Protein AF-A0ABD7SSS4-F1 (afdb_monomer_lite)

Radius of gyration: 15.77 Å; chains: 1; bounding box: 52×18×38 Å

Structure (mmCIF, N/CA/C/O backbone):
data_AF-A0ABD7SSS4-F1
#
_entry.id   AF-A0ABD7SSS4-F1
#
loop_
_atom_site.group_PDB
_atom_site.id
_atom_site.type_symbol
_atom_site.label_atom_id
_atom_site.label_alt_id
_atom_site.label_comp_id
_atom_site.label_asym_id
_atom_site.label_entity_id
_atom_site.label_seq_id
_atom_site.pdbx_PDB_ins_code
_atom_site.Cartn_x
_atom_site.Cartn_y
_atom_site.Cartn_z
_atom_site.occupancy
_atom_site.B_iso_or_equiv
_atom_site.auth_seq_id
_atom_site.auth_comp_id
_atom_site.auth_asym_id
_atom_site.auth_atom_id
_atom_site.pdbx_PDB_model_num
ATOM 1 N N . MET A 1 1 ? 40.426 2.256 -16.520 1.00 42.53 1 MET A N 1
ATOM 2 C CA . MET A 1 1 ? 39.510 1.109 -16.684 1.00 42.53 1 MET A CA 1
ATOM 3 C C . MET A 1 1 ? 38.387 1.335 -15.694 1.00 42.53 1 MET A C 1
ATOM 5 O O . MET A 1 1 ? 38.641 1.258 -14.501 1.00 42.53 1 MET A O 1
ATOM 9 N N . GLY A 1 2 ? 37.236 1.811 -16.172 1.00 45.44 2 GLY A N 1
ATOM 10 C CA . GLY A 1 2 ? 36.096 2.131 -15.314 1.00 45.44 2 GLY A CA 1
ATOM 11 C C . GLY A 1 2 ? 35.441 0.848 -14.818 1.00 45.44 2 GLY A C 1
ATOM 12 O O . GLY A 1 2 ? 35.161 -0.041 -15.617 1.00 45.44 2 GLY A O 1
ATOM 13 N N . LEU A 1 3 ? 35.255 0.750 -13.506 1.00 55.22 3 LEU A N 1
ATOM 14 C CA . LEU A 1 3 ? 34.368 -0.220 -12.877 1.00 55.22 3 LEU A CA 1
ATOM 15 C C . LEU A 1 3 ? 32.930 0.215 -13.183 1.00 55.22 3 LEU A C 1
ATOM 17 O O . LEU A 1 3 ? 32.391 1.069 -12.489 1.00 55.22 3 LEU A O 1
ATOM 21 N N . SER A 1 4 ? 32.339 -0.330 -14.245 1.00 52.19 4 SER A N 1
ATOM 22 C CA . SER A 1 4 ? 30.886 -0.302 -14.434 1.00 52.19 4 SER A CA 1
ATOM 23 C C . SER A 1 4 ? 30.299 -1.447 -13.620 1.00 52.19 4 SER A C 1
ATOM 25 O O . SER A 1 4 ? 30.217 -2.583 -14.081 1.00 52.19 4 SER A O 1
ATOM 27 N N . THR A 1 5 ? 29.978 -1.162 -12.363 1.00 54.62 5 THR A N 1
ATOM 28 C CA . THR A 1 5 ? 29.113 -2.005 -11.536 1.00 54.62 5 THR A CA 1
ATOM 29 C C . THR A 1 5 ? 27.663 -1.736 -11.929 1.00 54.62 5 THR A C 1
ATOM 31 O O . THR A 1 5 ? 26.930 -1.104 -11.178 1.00 54.62 5 THR A O 1
ATOM 34 N N . ASP A 1 6 ? 27.267 -2.188 -13.117 1.00 53.03 6 ASP A N 1
ATOM 35 C CA . ASP A 1 6 ? 25.861 -2.258 -13.526 1.00 53.03 6 ASP A CA 1
ATOM 36 C C . ASP A 1 6 ? 25.264 -3.569 -12.989 1.00 53.03 6 ASP A C 1
ATOM 38 O O . ASP A 1 6 ? 25.004 -4.511 -13.731 1.00 53.03 6 ASP A O 1
ATOM 42 N N . PHE A 1 7 ? 25.130 -3.654 -11.665 1.00 48.53 7 PHE A N 1
ATOM 43 C CA . PHE A 1 7 ? 24.377 -4.706 -10.972 1.00 48.53 7 PHE A CA 1
ATOM 44 C C . PHE A 1 7 ? 23.190 -4.041 -10.256 1.00 48.53 7 PHE A C 1
ATOM 46 O O . PHE A 1 7 ? 23.042 -4.127 -9.042 1.00 48.53 7 PHE A O 1
ATOM 53 N N . GLU A 1 8 ? 22.387 -3.294 -11.014 1.00 56.28 8 GLU A N 1
ATOM 54 C CA . GLU A 1 8 ? 21.067 -2.819 -10.584 1.00 56.28 8 GLU A CA 1
ATOM 55 C C . GLU A 1 8 ? 20.000 -3.713 -11.231 1.00 56.28 8 GLU A C 1
ATOM 57 O O . GLU A 1 8 ? 19.247 -3.288 -12.101 1.00 56.28 8 GLU A O 1
ATOM 62 N N . GLU A 1 9 ? 19.986 -4.991 -10.863 1.00 60.06 9 GLU A N 1
ATOM 63 C CA . GLU A 1 9 ? 18.902 -5.915 -11.206 1.00 60.06 9 GLU A CA 1
ATOM 64 C C . GLU A 1 9 ? 18.208 -6.294 -9.892 1.00 60.06 9 GLU A C 1
ATOM 66 O O . GLU A 1 9 ? 18.857 -6.745 -8.950 1.00 60.06 9 GLU A O 1
ATOM 71 N N . ASP A 1 10 ? 16.899 -6.048 -9.837 1.00 59.25 10 ASP A N 1
ATOM 72 C CA . ASP A 1 10 ? 15.966 -6.467 -8.782 1.00 59.25 10 ASP A CA 1
ATOM 73 C C . ASP A 1 10 ? 15.981 -5.678 -7.462 1.00 59.25 10 ASP A C 1
ATOM 75 O O . ASP A 1 10 ? 16.003 -6.275 -6.394 1.00 59.25 10 ASP A O 1
ATOM 79 N N . ASN A 1 11 ? 15.952 -4.341 -7.491 1.00 70.81 11 ASN A N 1
ATOM 80 C CA . ASN A 1 11 ? 15.474 -3.578 -6.328 1.00 70.81 11 ASN A CA 1
ATOM 81 C C . ASN A 1 11 ? 14.542 -2.441 -6.758 1.00 70.81 11 ASN A C 1
ATOM 83 O O . ASN A 1 11 ? 14.911 -1.589 -7.572 1.00 70.81 11 ASN A O 1
ATOM 87 N N . LEU A 1 12 ? 13.344 -2.397 -6.173 1.00 82.06 12 LEU A N 1
ATOM 88 C CA . LEU A 1 12 ? 12.420 -1.272 -6.267 1.00 82.06 12 LEU A CA 1
ATOM 89 C C . LEU A 1 12 ? 13.127 0.043 -5.941 1.00 82.06 12 LEU A C 1
ATOM 91 O O . LEU A 1 12 ? 13.769 0.197 -4.898 1.00 82.06 12 LEU A O 1
ATOM 95 N N . SER A 1 13 ? 12.934 1.044 -6.802 1.00 89.88 13 SER A N 1
ATOM 96 C CA . SER A 1 13 ? 13.410 2.386 -6.494 1.00 89.88 13 SER A CA 1
ATOM 97 C C . SER A 1 13 ? 12.722 2.902 -5.219 1.00 89.88 13 SER A C 1
ATOM 99 O O . SER A 1 13 ? 11.538 2.619 -4.993 1.00 89.88 13 SER A O 1
ATOM 101 N N . PRO A 1 14 ? 13.388 3.732 -4.394 1.00 89.94 14 PRO A N 1
ATOM 102 C CA . PRO A 1 14 ? 12.750 4.312 -3.212 1.00 89.94 14 PRO A CA 1
ATOM 103 C C . PRO A 1 14 ? 11.469 5.098 -3.534 1.00 89.94 14 PRO A C 1
ATOM 105 O O . PRO A 1 14 ? 10.560 5.194 -2.708 1.00 89.94 14 PRO A O 1
ATOM 108 N N . ALA A 1 15 ? 11.377 5.681 -4.732 1.00 92.50 15 ALA A N 1
ATOM 109 C CA . ALA A 1 15 ? 10.185 6.395 -5.176 1.00 92.50 15 ALA A CA 1
ATOM 110 C C . ALA A 1 15 ? 9.018 5.435 -5.456 1.00 92.50 15 ALA A C 1
ATOM 112 O O . ALA A 1 15 ? 7.894 5.700 -5.021 1.00 92.50 15 ALA A O 1
ATOM 113 N N . ASP A 1 16 ? 9.287 4.315 -6.129 1.00 93.12 16 ASP A N 1
ATOM 114 C CA . ASP A 1 16 ? 8.275 3.301 -6.429 1.00 93.12 16 ASP A CA 1
ATOM 115 C C . ASP A 1 16 ? 7.827 2.575 -5.162 1.00 93.12 16 ASP A C 1
ATOM 117 O O . ASP A 1 16 ? 6.625 2.427 -4.943 1.00 93.12 16 ASP A O 1
ATOM 121 N N . TYR A 1 17 ? 8.759 2.254 -4.262 1.00 93.88 17 TYR A N 1
ATOM 122 C CA . TYR A 1 17 ? 8.452 1.717 -2.938 1.00 93.88 17 TYR A CA 1
ATOM 123 C C . TYR A 1 17 ? 7.454 2.601 -2.176 1.00 93.88 17 TYR A C 1
ATOM 125 O O . TYR A 1 17 ? 6.392 2.147 -1.749 1.00 93.88 17 TYR A O 1
ATOM 133 N N . ASN A 1 18 ? 7.751 3.901 -2.059 1.00 94.81 18 ASN A N 1
ATOM 134 C CA . ASN A 1 18 ? 6.883 4.850 -1.357 1.00 94.81 18 ASN A CA 1
ATOM 135 C C . ASN A 1 18 ? 5.509 4.995 -2.027 1.00 94.81 18 ASN A C 1
ATOM 137 O O . ASN A 1 18 ? 4.494 5.194 -1.352 1.00 94.81 18 ASN A O 1
ATOM 141 N N . LYS A 1 19 ? 5.455 4.893 -3.359 1.00 96.94 19 LYS A N 1
ATOM 142 C CA . LYS A 1 19 ? 4.198 4.909 -4.110 1.00 96.94 19 LYS A CA 1
ATOM 143 C C . LYS A 1 19 ? 3.351 3.671 -3.802 1.00 96.94 19 LYS A C 1
ATOM 145 O O . LYS A 1 19 ? 2.156 3.821 -3.555 1.00 96.94 19 LYS A O 1
ATOM 150 N N . LEU A 1 20 ? 3.957 2.487 -3.783 1.00 97.25 20 LEU A N 1
ATOM 151 C CA . LEU A 1 20 ? 3.292 1.214 -3.491 1.00 97.25 20 LEU A CA 1
ATOM 152 C C . LEU A 1 20 ? 2.787 1.160 -2.047 1.00 97.25 20 LEU A C 1
ATOM 154 O O . LEU A 1 20 ? 1.626 0.830 -1.816 1.00 97.25 20 LEU A O 1
ATOM 158 N N . MET A 1 21 ? 3.603 1.616 -1.096 1.00 97.19 21 MET A N 1
ATOM 159 C CA . MET A 1 21 ? 3.198 1.844 0.294 1.00 97.19 21 MET A CA 1
ATOM 160 C C . MET A 1 21 ? 1.934 2.708 0.385 1.00 97.19 21 MET A C 1
ATOM 162 O O . MET A 1 21 ? 0.957 2.351 1.045 1.00 97.19 21 MET A O 1
ATOM 166 N N . LYS A 1 22 ? 1.906 3.847 -0.316 1.00 97.44 22 LYS A N 1
ATOM 167 C CA . LYS A 1 22 ? 0.728 4.723 -0.320 1.00 97.44 22 LYS A CA 1
ATOM 168 C C . LYS A 1 22 ? -0.504 4.022 -0.906 1.00 97.44 22 LYS A C 1
ATOM 170 O O . LYS A 1 22 ? -1.590 4.145 -0.342 1.00 97.44 22 LYS A O 1
ATOM 175 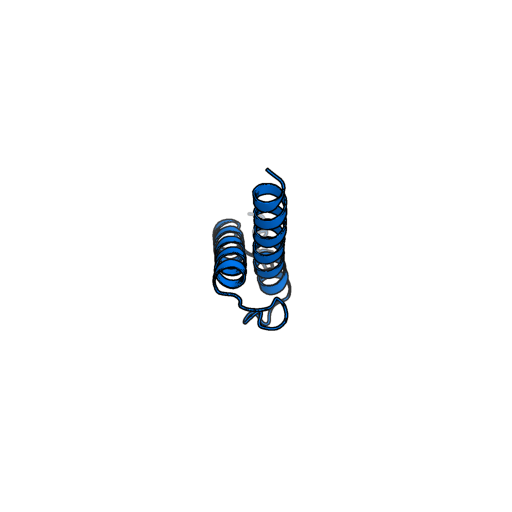N N . GLN A 1 23 ? -0.336 3.273 -1.996 1.00 97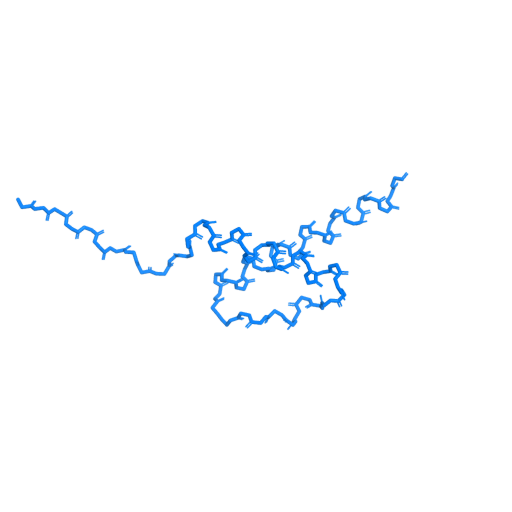.56 23 GLN A N 1
ATOM 176 C CA . GLN A 1 23 ? -1.420 2.506 -2.618 1.00 97.56 23 GLN A CA 1
ATOM 177 C C . GLN A 1 23 ? -1.994 1.445 -1.673 1.00 97.56 23 GLN A C 1
ATOM 179 O O . GLN A 1 23 ? -3.213 1.307 -1.592 1.00 97.56 23 GLN A O 1
ATOM 184 N N . GLY A 1 24 ? -1.147 0.741 -0.919 1.00 97.62 24 GLY A N 1
ATOM 185 C CA . GLY A 1 24 ? -1.579 -0.221 0.094 1.00 97.62 24 GLY A CA 1
ATOM 186 C C . GLY A 1 24 ? -2.422 0.411 1.198 1.00 97.62 24 GLY A C 1
ATOM 187 O O . GLY A 1 24 ? -3.498 -0.086 1.535 1.00 97.62 24 GLY A O 1
ATOM 188 N N . GLY A 1 25 ? -1.982 1.561 1.715 1.00 97.69 25 GLY A N 1
ATOM 189 C CA . GLY A 1 25 ? -2.742 2.307 2.720 1.00 97.69 25 GLY A CA 1
ATOM 190 C C . GLY A 1 25 ? -4.098 2.804 2.198 1.00 97.69 25 GLY A C 1
ATOM 191 O O . GLY A 1 25 ? -5.108 2.727 2.897 1.00 97.69 25 GLY A O 1
ATOM 192 N N . GLU A 1 26 ? -4.161 3.276 0.950 1.00 97.19 26 GLU A N 1
ATOM 193 C CA . GLU A 1 26 ? -5.422 3.663 0.296 1.00 97.19 26 GLU A CA 1
ATOM 194 C C . GLU A 1 26 ? -6.351 2.459 0.065 1.00 97.19 26 GLU A C 1
ATOM 196 O O . GLU A 1 26 ? -7.570 2.559 0.238 1.00 97.19 26 GLU A O 1
ATOM 201 N N . ALA A 1 27 ? -5.787 1.296 -0.261 1.00 97.06 27 ALA A N 1
ATOM 202 C CA . ALA A 1 27 ? -6.538 0.059 -0.405 1.00 97.06 27 ALA A CA 1
ATOM 203 C C . ALA A 1 27 ? -7.186 -0.369 0.922 1.00 97.06 27 ALA A C 1
ATOM 205 O O . ALA A 1 27 ? -8.379 -0.669 0.935 1.00 97.06 27 ALA A O 1
ATOM 206 N N . PHE A 1 28 ? -6.466 -0.281 2.047 1.00 96.25 28 PHE A N 1
ATOM 207 C CA . PHE A 1 28 ? -7.056 -0.503 3.373 1.00 96.25 28 PHE A CA 1
ATOM 208 C C . PHE A 1 28 ? -8.237 0.443 3.633 1.00 96.25 28 PHE A C 1
ATOM 210 O O . PHE A 1 28 ? -9.329 -0.005 3.981 1.00 96.25 28 PHE A O 1
ATOM 217 N N . LYS A 1 29 ? -8.056 1.750 3.392 1.00 94.69 29 LYS A N 1
ATOM 218 C CA . LYS A 1 29 ? -9.114 2.760 3.593 1.00 94.69 29 LYS A CA 1
ATOM 219 C C . LYS A 1 29 ? -10.360 2.518 2.752 1.00 94.69 29 LYS A C 1
ATOM 221 O O . LYS A 1 29 ? -11.459 2.851 3.184 1.00 94.69 29 LYS A O 1
ATOM 226 N N . SER A 1 30 ? -10.193 1.968 1.553 1.00 95.31 30 SER A N 1
ATOM 227 C CA . SER A 1 30 ? -11.309 1.615 0.668 1.00 95.31 30 SER A CA 1
ATOM 228 C C . SER A 1 30 ? -11.974 0.278 1.022 1.00 95.31 30 SER A C 1
ATOM 230 O O . SER A 1 30 ? -12.973 -0.078 0.403 1.00 95.31 30 SER A O 1
ATOM 232 N N . GLY A 1 31 ? -11.457 -0.449 2.019 1.00 94.19 31 GLY A N 1
ATOM 233 C CA . GLY A 1 31 ? -11.968 -1.754 2.440 1.00 94.19 31 GLY A CA 1
ATOM 234 C C . GLY A 1 31 ? -11.464 -2.922 1.592 1.00 94.19 31 GLY A C 1
ATOM 235 O O . GLY A 1 31 ? -11.994 -4.027 1.707 1.00 94.19 31 GLY A O 1
ATOM 236 N N . SER A 1 32 ? -10.452 -2.700 0.750 1.00 96.00 32 SER A N 1
ATOM 237 C CA . SER A 1 32 ? -9.829 -3.770 -0.027 1.00 96.00 32 SER A CA 1
ATOM 238 C C . SER A 1 32 ? -8.994 -4.655 0.907 1.00 96.00 32 SER A C 1
ATOM 240 O O . SER A 1 32 ? -8.156 -4.128 1.647 1.00 96.00 32 SER A O 1
ATOM 242 N N . PRO A 1 33 ? -9.202 -5.981 0.920 1.00 94.69 33 PRO A N 1
ATOM 243 C CA . PRO A 1 33 ? -8.448 -6.883 1.781 1.00 94.69 33 PRO A CA 1
ATOM 244 C C . PRO A 1 33 ? -7.010 -7.088 1.275 1.00 94.69 33 PRO A C 1
ATOM 246 O O . PRO A 1 33 ? -6.707 -6.891 0.098 1.00 94.69 33 PRO A O 1
ATOM 249 N N . LEU A 1 34 ? -6.112 -7.494 2.179 1.00 91.88 34 LEU A N 1
ATOM 250 C CA . LEU A 1 34 ? -4.682 -7.664 1.889 1.00 91.88 34 LEU A CA 1
ATOM 251 C C . LEU A 1 34 ? -4.399 -8.732 0.811 1.00 91.88 34 LEU A C 1
ATOM 253 O O . LEU A 1 34 ? -3.412 -8.633 0.087 1.00 91.88 34 LEU A O 1
ATOM 257 N N . ASP A 1 35 ? -5.262 -9.743 0.688 1.00 94.12 35 ASP A N 1
ATOM 258 C CA . ASP A 1 35 ? -5.164 -10.817 -0.309 1.00 94.12 35 ASP A CA 1
ATOM 259 C C . ASP A 1 35 ? -5.557 -10.380 -1.733 1.00 94.12 35 ASP A C 1
ATOM 261 O O . ASP A 1 35 ? -5.299 -11.113 -2.686 1.00 94.12 35 ASP A O 1
ATOM 265 N N . GLN A 1 36 ? -6.106 -9.171 -1.898 1.00 94.69 36 GLN A N 1
ATOM 266 C CA . GLN A 1 36 ? -6.359 -8.534 -3.196 1.00 94.69 36 GLN A CA 1
ATOM 267 C C . GLN A 1 36 ? -5.207 -7.630 -3.662 1.00 94.69 36 GLN A C 1
ATOM 269 O O . GLN A 1 36 ? -5.396 -6.780 -4.533 1.00 94.69 36 GLN A O 1
ATOM 274 N N . ASN A 1 37 ? -4.007 -7.800 -3.101 1.00 93.81 37 ASN A N 1
ATOM 275 C CA . ASN A 1 37 ? -2.808 -7.121 -3.579 1.00 93.81 37 ASN A CA 1
ATOM 276 C C . ASN A 1 37 ? -2.596 -7.403 -5.089 1.00 93.81 37 ASN A C 1
ATOM 278 O O . ASN A 1 37 ? -2.456 -8.569 -5.465 1.00 93.81 37 ASN A O 1
ATOM 282 N N . PRO A 1 38 ? -2.577 -6.375 -5.962 1.00 93.06 38 PRO A N 1
ATOM 283 C CA . PRO A 1 38 ? -2.534 -6.565 -7.413 1.00 93.06 38 PRO A CA 1
ATOM 284 C C . PRO A 1 38 ? -1.128 -6.859 -7.956 1.00 93.06 38 PRO A C 1
ATOM 286 O O . PRO A 1 38 ? -0.981 -7.137 -9.148 1.00 93.06 38 PRO A O 1
ATOM 289 N N . HIS A 1 39 ? -0.092 -6.747 -7.124 1.00 92.50 39 HIS A N 1
ATOM 290 C CA . HIS A 1 39 ? 1.294 -6.906 -7.544 1.00 92.50 39 HIS A CA 1
ATOM 291 C C . HIS A 1 39 ? 1.685 -8.385 -7.607 1.00 92.50 39 HIS A C 1
ATOM 293 O O . HIS A 1 39 ? 1.230 -9.196 -6.801 1.00 92.50 39 HIS A O 1
ATOM 299 N N . ILE A 1 40 ? 2.523 -8.738 -8.583 1.00 90.38 40 ILE A N 1
ATOM 300 C CA . ILE A 1 40 ? 2.987 -10.118 -8.799 1.00 90.38 40 ILE A CA 1
ATOM 301 C C . ILE A 1 40 ? 4.407 -10.290 -8.260 1.00 90.38 40 ILE A C 1
ATOM 303 O O . ILE A 1 40 ? 4.720 -11.339 -7.704 1.00 90.38 40 ILE A O 1
ATOM 307 N N . ASP A 1 41 ? 5.246 -9.265 -8.404 1.00 91.06 41 ASP A N 1
ATOM 308 C CA . ASP A 1 41 ? 6.615 -9.264 -7.908 1.00 91.06 41 ASP A CA 1
ATOM 309 C C . ASP A 1 41 ? 6.655 -9.101 -6.385 1.00 91.06 41 ASP A C 1
ATOM 311 O O . ASP A 1 41 ? 5.868 -8.359 -5.791 1.00 91.06 41 ASP A O 1
ATOM 315 N N . ASP A 1 42 ? 7.566 -9.830 -5.745 1.00 91.44 42 ASP A N 1
ATOM 316 C CA . ASP A 1 42 ? 7.589 -9.946 -4.288 1.00 91.44 42 ASP A CA 1
ATOM 3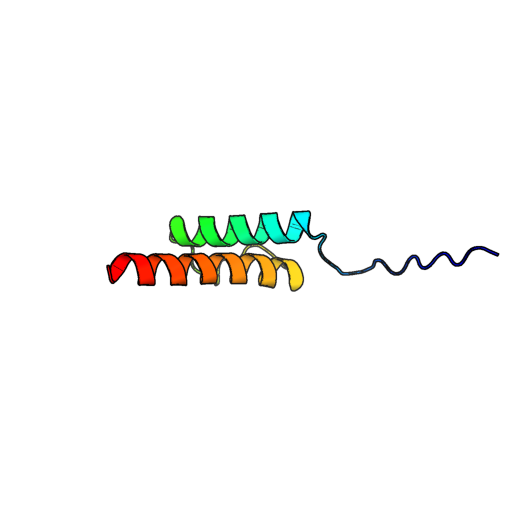17 C C . ASP A 1 42 ? 7.901 -8.618 -3.595 1.00 91.44 42 ASP A C 1
ATOM 319 O O . ASP A 1 42 ? 7.322 -8.331 -2.546 1.00 91.44 42 ASP A O 1
ATOM 323 N N . GLU A 1 43 ? 8.739 -7.773 -4.194 1.00 91.19 43 GLU A N 1
ATOM 324 C CA . GLU A 1 43 ? 9.088 -6.477 -3.616 1.00 91.19 43 GLU A CA 1
ATOM 325 C C . GLU A 1 43 ? 7.904 -5.508 -3.647 1.00 91.19 43 GLU A C 1
ATOM 327 O O . GLU A 1 43 ? 7.598 -4.877 -2.632 1.00 91.19 43 GLU A O 1
ATOM 332 N N . SER A 1 44 ? 7.173 -5.422 -4.766 1.00 94.25 44 SER A N 1
ATOM 333 C CA . SER A 1 44 ? 5.999 -4.547 -4.833 1.00 94.25 44 SER A CA 1
ATOM 334 C C . SER A 1 44 ? 4.862 -5.066 -3.980 1.00 94.25 44 SER A C 1
ATOM 336 O O . SER A 1 44 ? 4.144 -4.280 -3.354 1.00 94.25 44 SER A O 1
ATOM 338 N N . ARG A 1 45 ? 4.722 -6.393 -3.899 1.00 95.19 45 ARG A N 1
ATOM 339 C CA . ARG A 1 45 ? 3.783 -7.026 -2.977 1.00 95.19 45 ARG A CA 1
ATOM 340 C C . ARG A 1 45 ? 4.105 -6.665 -1.535 1.00 95.19 45 ARG A C 1
ATOM 342 O O . ARG A 1 45 ? 3.183 -6.296 -0.810 1.00 95.19 45 ARG A O 1
ATOM 349 N N . ALA A 1 46 ? 5.375 -6.741 -1.138 1.00 95.69 46 ALA A N 1
ATOM 350 C CA . ALA A 1 46 ? 5.827 -6.377 0.199 1.00 95.69 46 ALA A CA 1
ATOM 351 C C . ALA A 1 46 ? 5.561 -4.895 0.492 1.00 95.69 46 ALA A C 1
ATOM 353 O O . ALA A 1 46 ? 4.859 -4.594 1.454 1.00 95.69 46 ALA A O 1
ATOM 354 N N . ALA A 1 47 ? 6.001 -3.984 -0.382 1.00 96.44 47 ALA A N 1
ATOM 355 C CA . ALA A 1 47 ? 5.808 -2.544 -0.207 1.00 96.44 47 ALA A CA 1
ATOM 356 C C . ALA A 1 47 ? 4.321 -2.162 -0.085 1.00 96.44 47 ALA A C 1
ATOM 358 O O . ALA A 1 47 ? 3.926 -1.399 0.796 1.00 96.44 47 ALA A O 1
ATOM 359 N N . TRP A 1 48 ? 3.462 -2.726 -0.938 1.00 97.88 48 TRP A N 1
ATOM 360 C CA . TRP A 1 48 ? 2.019 -2.505 -0.852 1.00 97.88 48 TRP A CA 1
ATOM 361 C C . TRP A 1 48 ? 1.424 -3.092 0.437 1.00 97.88 48 TRP A C 1
ATOM 363 O O . TRP A 1 48 ? 0.629 -2.438 1.112 1.00 97.88 48 TRP A O 1
ATOM 373 N N . ALA A 1 49 ? 1.820 -4.311 0.818 1.00 97.50 49 ALA A N 1
ATOM 374 C CA . ALA A 1 49 ? 1.305 -4.967 2.018 1.00 97.50 49 ALA A CA 1
ATOM 375 C C . ALA A 1 49 ? 1.703 -4.226 3.300 1.00 97.50 49 ALA A C 1
ATOM 377 O O . ALA A 1 49 ? 0.873 -4.073 4.197 1.00 97.50 49 ALA A O 1
ATOM 378 N N . GLU A 1 50 ? 2.933 -3.721 3.369 1.00 97.31 50 GLU A N 1
ATOM 379 C CA . GLU A 1 50 ? 3.390 -2.881 4.471 1.00 97.31 50 GLU A CA 1
ATOM 380 C C . GLU A 1 50 ? 2.520 -1.631 4.603 1.00 97.31 50 GLU A C 1
ATOM 382 O O . GLU A 1 50 ? 2.010 -1.342 5.684 1.00 97.31 50 GLU A O 1
ATOM 387 N N . GLY A 1 51 ? 2.272 -0.920 3.502 1.00 97.44 51 GLY A N 1
ATOM 388 C CA . GLY A 1 51 ? 1.435 0.276 3.506 1.00 97.44 51 GLY A CA 1
ATOM 389 C C . GLY A 1 51 ? 0.014 0.019 4.008 1.00 97.44 51 GLY A C 1
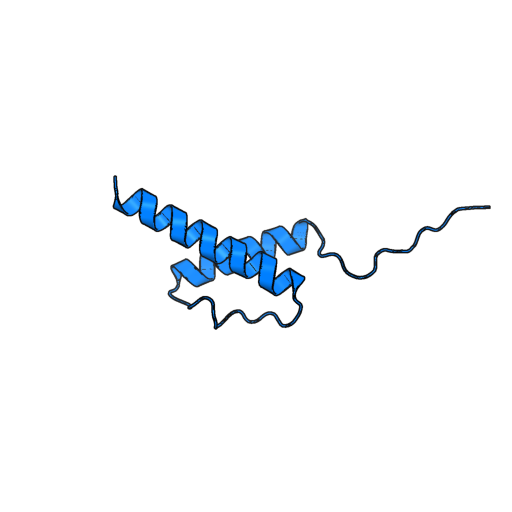ATOM 390 O O . GLY A 1 51 ? -0.525 0.792 4.804 1.00 97.44 51 GLY A O 1
ATOM 391 N N . TRP A 1 52 ? -0.571 -1.105 3.589 1.00 97.94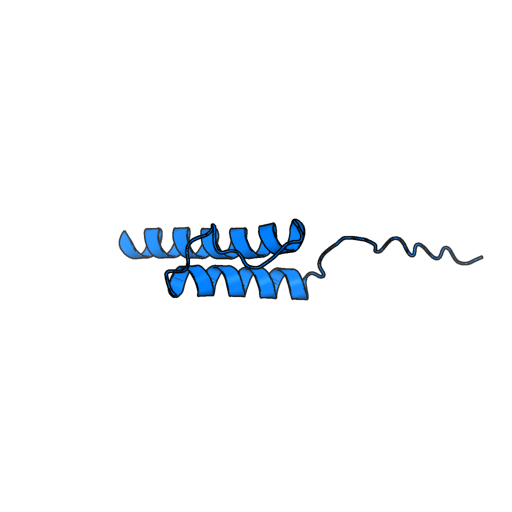 52 TRP A N 1
ATOM 392 C CA . TRP A 1 52 ? -1.875 -1.565 4.066 1.00 97.94 52 TRP A CA 1
ATOM 393 C C . TRP A 1 52 ? -1.867 -1.811 5.581 1.00 97.94 52 TRP A C 1
ATOM 395 O O . TRP A 1 52 ? -2.745 -1.329 6.298 1.00 97.94 52 TRP A O 1
ATOM 405 N N . GLN A 1 53 ? -0.854 -2.522 6.089 1.00 97.38 53 GLN A N 1
ATOM 406 C CA . GLN A 1 53 ? -0.723 -2.851 7.513 1.00 97.38 53 GLN A CA 1
ATOM 407 C C . GLN A 1 53 ? -0.490 -1.613 8.381 1.00 97.38 53 GLN A C 1
ATOM 409 O O . GLN A 1 53 ? -1.074 -1.501 9.460 1.00 97.38 53 GLN A O 1
ATOM 414 N N . TRP A 1 54 ? 0.323 -0.670 7.904 1.00 96.12 54 TRP A N 1
ATOM 415 C CA . TRP A 1 54 ? 0.566 0.601 8.582 1.00 96.12 54 TRP A CA 1
ATOM 416 C C . TRP A 1 54 ? -0.723 1.392 8.775 1.00 96.12 54 TRP A C 1
ATOM 418 O O . TRP A 1 54 ? -0.987 1.887 9.873 1.00 96.12 54 TRP A O 1
ATOM 428 N N . GLU A 1 55 ? -1.551 1.489 7.737 1.00 96.06 55 GLU A N 1
ATOM 429 C CA . GLU A 1 55 ? -2.809 2.217 7.852 1.00 96.06 55 GLU A CA 1
ATOM 430 C C . GLU A 1 55 ? -3.822 1.469 8.728 1.00 96.06 55 GLU A C 1
ATOM 432 O O . GLU A 1 55 ? -4.489 2.091 9.554 1.00 96.06 55 GLU A O 1
ATOM 437 N N . ALA A 1 56 ? -3.856 0.134 8.653 1.00 94.19 56 ALA A N 1
ATOM 438 C CA . ALA A 1 56 ? -4.665 -0.693 9.544 1.00 94.19 56 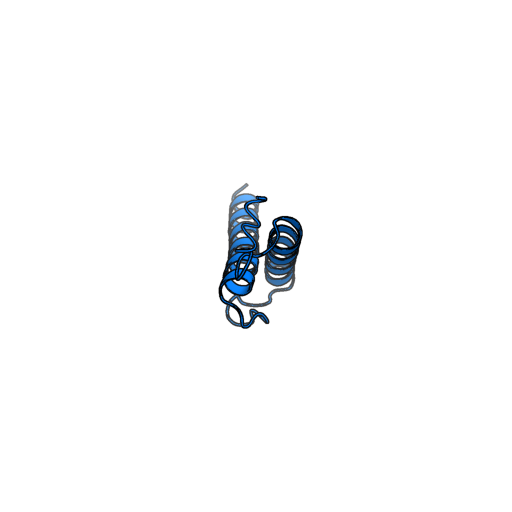ALA A CA 1
ATOM 439 C C . ALA A 1 56 ? -4.303 -0.505 11.024 1.00 94.19 56 ALA A C 1
ATOM 441 O O . ALA A 1 56 ? -5.192 -0.420 11.875 1.00 94.19 56 ALA A O 1
ATOM 442 N N . TYR A 1 57 ? -3.009 -0.422 11.337 1.00 94.38 57 TYR A N 1
ATOM 443 C CA . TYR A 1 57 ? -2.529 -0.138 12.686 1.00 94.38 57 TYR A CA 1
ATOM 444 C C . TYR A 1 57 ? -2.944 1.266 13.143 1.00 94.38 57 TYR A C 1
ATOM 446 O O . TYR A 1 57 ? -3.508 1.422 14.225 1.00 94.38 57 TYR A O 1
ATOM 454 N N . ARG A 1 58 ? -2.738 2.288 12.302 1.00 91.75 58 ARG A N 1
ATOM 455 C CA . ARG A 1 58 ? -3.106 3.676 12.625 1.00 91.75 58 ARG A CA 1
ATOM 456 C C . ARG A 1 58 ? -4.592 3.838 12.917 1.00 91.75 58 ARG A C 1
ATOM 458 O O . ARG A 1 58 ? -4.940 4.460 13.913 1.00 91.75 58 ARG A O 1
ATOM 465 N N . THR A 1 59 ? -5.463 3.249 12.099 1.00 89.50 59 THR A N 1
ATOM 466 C CA . THR A 1 59 ? -6.914 3.321 12.324 1.00 89.50 59 THR A CA 1
ATOM 467 C C . THR A 1 59 ? -7.332 2.630 13.626 1.00 89.50 59 THR A C 1
ATOM 469 O O . THR A 1 59 ? -8.258 3.091 14.289 1.00 89.50 59 THR A O 1
ATOM 472 N N . GLN A 1 60 ? -6.643 1.561 14.045 1.00 84.25 60 GLN A N 1
ATOM 473 C CA . GLN A 1 60 ? -6.894 0.935 15.350 1.00 84.25 60 GLN A CA 1
ATOM 474 C C . GLN A 1 60 ? -6.476 1.825 16.522 1.00 84.25 60 GLN A C 1
ATOM 476 O O . GLN A 1 60 ? -7.158 1.832 17.543 1.00 84.25 60 GLN A O 1
ATOM 481 N N . GLU A 1 61 ? -5.371 2.557 16.398 1.00 82.94 61 GLU A N 1
ATOM 482 C CA . GLU A 1 61 ? -4.918 3.492 17.433 1.00 82.94 61 GLU A CA 1
ATOM 483 C C . GLU A 1 61 ? -5.837 4.718 17.527 1.00 82.94 61 GLU A C 1
ATOM 485 O O . GLU A 1 61 ? -6.195 5.129 18.628 1.00 82.94 61 GLU A O 1
ATOM 490 N N . GLU A 1 62 ? -6.300 5.250 16.391 1.00 75.50 62 GLU A N 1
ATOM 491 C CA . GLU A 1 62 ? -7.291 6.335 16.353 1.00 75.50 62 GLU A CA 1
ATOM 492 C C . GLU A 1 62 ? -8.636 5.918 16.968 1.00 75.50 62 GLU A C 1
ATOM 494 O O . GLU A 1 62 ? -9.275 6.723 17.632 1.00 75.50 62 GLU A O 1
ATOM 499 N N . ALA A 1 63 ? -9.053 4.658 16.810 1.00 68.94 63 ALA A N 1
ATOM 500 C CA . ALA A 1 63 ? -10.295 4.148 17.396 1.00 68.94 63 ALA A CA 1
ATOM 501 C C . ALA A 1 63 ? -10.236 3.936 18.924 1.00 68.94 63 ALA A C 1
ATOM 503 O O . ALA A 1 63 ? -11.275 3.713 19.548 1.00 68.94 63 ALA A O 1
ATOM 504 N N . LYS A 1 64 ? -9.040 3.950 19.528 1.00 63.88 64 LYS A N 1
ATOM 505 C CA . LYS A 1 64 ? -8.845 3.782 20.980 1.00 63.88 64 LYS A CA 1
ATOM 506 C C . LYS A 1 64 ? -8.788 5.110 21.747 1.00 63.88 64 LYS A C 1
ATOM 508 O O . LYS A 1 64 ? -8.799 5.069 22.978 1.00 63.88 64 LYS A O 1
ATOM 513 N N . HIS A 1 65 ? -8.698 6.242 21.050 1.00 52.28 65 HIS A N 1
ATOM 514 C CA . HIS A 1 65 ? -8.645 7.594 21.617 1.00 52.28 65 HIS A CA 1
ATOM 515 C C . HIS A 1 65 ? -9.991 8.316 21.510 1.00 52.28 65 HIS A C 1
ATOM 517 O O . HIS A 1 65 ? -10.240 9.170 22.391 1.00 52.28 65 HIS A O 1
#

pLDDT: mean 85.57, std 16.43, range [42.53, 97.94]

Foldseek 3Di:
DDPPPPPPDDDDDPVLLVVLLCQLLVCLVVVNDLVVQVDDDPSSNVSSSNSVVVNVVVVVVVVVD

Organism: Vibrio cholerae (NCBI:txid666)

Sequence (65 aa):
MGLSTDFEEDNLSPADYNKLMKQGGEAFKSGSPLDQNPHIDDESRAAWAEGWQWEAYRTQEEAKH

Secondary structure (DSSP, 8-state):
---------S---HHHHHHHHHHHHHHHHTT--GGG----SHHHHHHHHHHHHHHHHHHHHHTT-